Protein AF-A0A916DZJ3-F1 (afdb_monomer_lite)

Structure (mmCIF, N/CA/C/O backbone):
data_AF-A0A916DZJ3-F1
#
_entry.id   AF-A0A916DZJ3-F1
#
loop_
_atom_site.group_PDB
_atom_site.id
_atom_site.type_symbol
_atom_site.label_atom_id
_atom_site.label_alt_id
_atom_site.label_comp_id
_atom_site.label_asym_id
_atom_site.label_entity_id
_atom_site.label_seq_id
_atom_site.pdbx_PDB_ins_code
_atom_site.Cartn_x
_atom_site.Cartn_y
_atom_site.Cartn_z
_atom_site.occupancy
_atom_site.B_iso_or_equiv
_atom_site.auth_seq_id
_atom_site.auth_comp_id
_atom_site.auth_asym_id
_atom_site.auth_atom_id
_atom_site.pdbx_PDB_model_num
ATOM 1 N N . MET A 1 1 ? 4.323 7.813 10.624 1.00 43.91 1 MET A N 1
ATOM 2 C CA . MET A 1 1 ? 3.346 8.310 11.626 1.00 43.91 1 MET A CA 1
ATOM 3 C C . MET A 1 1 ? 2.605 9.503 11.034 1.00 43.91 1 MET A C 1
ATOM 5 O O . MET A 1 1 ? 3.287 10.417 10.599 1.00 43.91 1 MET A O 1
ATOM 9 N N . ALA A 1 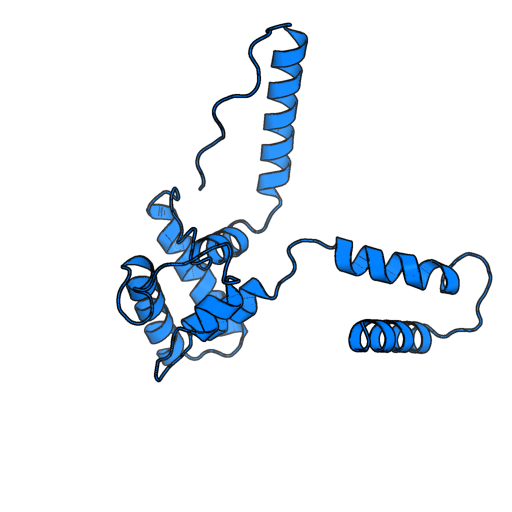2 ? 1.270 9.462 10.933 1.00 36.28 2 ALA A N 1
ATOM 10 C CA . ALA A 1 2 ? 0.450 10.539 10.357 1.00 36.28 2 ALA A CA 1
ATOM 11 C C . ALA A 1 2 ? 0.072 11.600 11.412 1.00 36.28 2 ALA A C 1
ATOM 13 O O . ALA A 1 2 ? -0.067 11.283 12.593 1.00 36.28 2 ALA A O 1
ATOM 14 N N . ILE A 1 3 ? -0.083 12.853 10.978 1.00 47.91 3 ILE A N 1
ATOM 15 C CA . ILE A 1 3 ? -0.341 14.022 11.834 1.00 47.91 3 ILE A CA 1
ATOM 16 C C . ILE A 1 3 ? -1.799 14.023 12.335 1.00 47.91 3 ILE A C 1
ATOM 18 O O . ILE A 1 3 ? -2.732 13.933 11.539 1.00 47.91 3 ILE A O 1
ATOM 22 N N . SER A 1 4 ? -1.988 14.158 13.654 1.00 47.81 4 SER A N 1
ATOM 23 C CA . SER A 1 4 ? -3.300 14.221 14.323 1.00 47.81 4 SER A CA 1
ATOM 24 C C . SER A 1 4 ? -4.200 15.364 13.832 1.00 47.81 4 SER A C 1
ATOM 26 O O . SER A 1 4 ? -3.756 16.499 13.651 1.00 47.81 4 SER A O 1
ATOM 28 N N . ILE A 1 5 ? -5.498 15.064 13.711 1.00 51.84 5 ILE A N 1
ATOM 29 C CA . ILE A 1 5 ? -6.585 15.995 13.366 1.00 51.84 5 ILE A CA 1
ATOM 30 C C . ILE A 1 5 ? -6.709 17.097 14.435 1.00 51.84 5 ILE A C 1
ATOM 32 O O . ILE A 1 5 ? -6.810 16.806 15.628 1.00 51.84 5 ILE A O 1
ATOM 36 N N . LYS A 1 6 ? -6.718 18.372 14.011 1.00 63.41 6 LYS A N 1
ATOM 37 C CA . LYS A 1 6 ? -6.612 19.533 14.917 1.00 63.41 6 LYS A CA 1
ATOM 38 C C . LYS A 1 6 ? -7.933 20.077 15.494 1.00 63.41 6 LYS A C 1
ATOM 40 O O . LYS A 1 6 ? -7.868 20.634 16.587 1.00 63.41 6 LYS A O 1
ATOM 45 N N . ALA A 1 7 ? -9.124 19.892 14.904 1.00 55.31 7 ALA A N 1
ATOM 46 C CA . ALA A 1 7 ? -10.358 20.399 15.542 1.00 55.31 7 ALA A CA 1
ATOM 47 C C . ALA A 1 7 ? -11.689 19.807 15.030 1.00 55.31 7 ALA A C 1
ATOM 49 O O . ALA A 1 7 ? -11.816 19.479 13.856 1.00 55.31 7 ALA A O 1
ATOM 50 N N . LEU A 1 8 ? -12.667 19.752 15.946 1.00 50.03 8 LEU A N 1
ATOM 51 C CA . LEU A 1 8 ? -14.120 19.532 15.790 1.00 50.03 8 LEU A CA 1
ATOM 52 C C . LEU A 1 8 ? -14.854 20.574 16.694 1.00 50.03 8 LEU A C 1
ATOM 54 O O . LEU A 1 8 ? -14.166 21.191 17.513 1.00 50.03 8 LEU A O 1
ATOM 58 N N . PRO A 1 9 ? -16.178 20.813 16.535 1.00 55.25 9 PRO A N 1
ATOM 59 C CA . PRO A 1 9 ? -16.853 22.104 16.752 1.00 55.25 9 PRO A CA 1
ATOM 60 C C . PRO A 1 9 ? -16.715 22.766 18.130 1.00 55.25 9 PRO A C 1
ATOM 62 O O . PRO A 1 9 ? -16.614 22.118 19.169 1.00 55.25 9 PRO A O 1
ATOM 65 N N . THR A 1 10 ? -16.757 24.096 18.082 1.00 59.81 10 THR A N 1
ATOM 66 C CA . THR A 1 10 ? -16.535 25.092 19.136 1.00 59.81 10 THR A CA 1
ATOM 67 C C . THR A 1 10 ? -17.818 25.491 19.871 1.00 59.81 10 THR A C 1
ATOM 69 O O . THR A 1 10 ? -18.266 26.622 19.738 1.00 59.81 10 THR A O 1
ATOM 72 N N . GLU A 1 11 ? -18.375 24.601 20.692 1.00 59.25 11 GLU A N 1
ATOM 73 C CA . GLU A 1 11 ? -19.222 25.000 21.829 1.00 59.25 11 GLU A CA 1
ATOM 74 C C . GLU A 1 11 ? -18.825 24.154 23.046 1.00 59.25 11 GLU A C 1
ATOM 76 O O . GLU A 1 11 ? -19.102 22.962 23.143 1.00 59.25 11 GLU A O 1
ATOM 81 N N . THR A 1 12 ? -18.033 24.752 23.935 1.00 62.88 12 THR A N 1
ATOM 82 C CA . THR A 1 12 ? -17.333 24.062 25.024 1.00 62.88 12 THR A CA 1
ATOM 83 C C . THR A 1 12 ? -18.213 23.907 26.260 1.00 62.88 12 THR A C 1
ATOM 85 O O . THR A 1 12 ? -18.045 24.654 27.223 1.00 62.88 12 THR A O 1
ATOM 88 N N . SER A 1 13 ? -19.101 22.911 26.278 1.00 69.12 13 SER A N 1
ATOM 89 C CA . SER A 1 13 ? -19.448 22.298 27.564 1.00 69.12 13 SER A CA 1
ATOM 90 C C . SER A 1 13 ? -18.255 21.456 28.033 1.00 69.12 13 SER A C 1
ATOM 92 O O . SER A 1 13 ? -17.513 20.891 27.220 1.00 69.12 13 SER A O 1
ATOM 94 N N . GLU A 1 14 ? -18.023 21.398 29.343 1.00 75.38 14 GLU A N 1
ATOM 95 C CA . GLU A 1 14 ? -16.940 20.587 29.913 1.00 75.38 14 GLU A CA 1
ATOM 96 C C . GLU A 1 14 ? -17.109 19.100 29.540 1.00 75.38 14 GLU A C 1
ATOM 98 O O . GLU A 1 14 ? -16.142 18.409 29.223 1.00 75.38 14 GLU A O 1
ATOM 103 N N . GLU A 1 15 ? -18.359 18.657 29.403 1.00 73.75 15 GLU A N 1
ATOM 104 C CA . GLU A 1 15 ? -18.734 17.322 28.932 1.00 73.75 15 GLU A CA 1
ATOM 105 C C . GLU A 1 15 ? -18.242 17.035 27.502 1.00 73.75 15 GLU A C 1
ATOM 107 O O . GLU A 1 15 ? -17.761 15.934 27.224 1.00 73.75 15 GLU A O 1
ATOM 112 N N . LEU A 1 16 ? -18.291 18.014 26.586 1.00 76.88 16 LEU A N 1
ATOM 113 C CA . LEU A 1 16 ? -17.810 17.838 25.210 1.00 76.88 16 LEU A CA 1
ATOM 114 C C . LEU A 1 16 ? -16.280 17.689 25.160 1.00 76.88 16 LEU A C 1
ATOM 116 O O . LEU A 1 16 ? -15.753 16.899 24.369 1.00 76.88 16 LEU A O 1
ATOM 120 N N . LYS A 1 17 ? -15.553 18.414 26.022 1.00 81.12 17 LYS A N 1
ATOM 121 C CA . LYS A 1 17 ? -14.092 18.273 26.148 1.00 81.12 17 LYS A CA 1
ATOM 122 C C . LYS A 1 17 ? -13.718 16.902 26.702 1.00 81.12 17 LYS A C 1
ATOM 124 O O . LYS A 1 17 ? -12.837 16.244 26.143 1.00 81.12 17 LYS A O 1
ATOM 129 N N . GLU A 1 18 ? -14.399 16.453 27.754 1.00 87.69 18 GLU A N 1
ATOM 130 C CA . GLU A 1 18 ? -14.186 15.123 28.327 1.00 87.69 18 GLU A CA 1
ATOM 131 C C . GLU A 1 18 ? -14.495 14.012 27.322 1.00 87.69 18 GLU A C 1
ATOM 133 O O . GLU A 1 18 ? -13.710 13.072 27.166 1.00 87.69 18 GLU A O 1
ATOM 138 N N . PHE A 1 19 ? -15.612 14.132 26.599 1.00 84.56 19 PHE A N 1
ATOM 139 C CA . PHE A 1 19 ? -15.981 13.192 25.548 1.00 84.56 19 PHE A CA 1
ATOM 140 C C . PHE A 1 19 ? -14.903 13.127 24.463 1.00 84.56 19 PHE A C 1
ATOM 142 O O . PHE A 1 19 ? -14.422 12.041 24.133 1.00 84.56 19 PHE A O 1
ATOM 149 N N . ARG A 1 20 ? -14.436 14.284 23.972 1.00 85.56 20 ARG A N 1
ATOM 150 C CA . ARG A 1 20 ? -13.350 14.356 22.984 1.00 85.56 20 ARG A CA 1
ATOM 151 C C . ARG A 1 20 ? -12.085 13.662 23.484 1.00 85.56 20 ARG A C 1
ATOM 153 O O . ARG A 1 20 ? -11.474 12.902 22.731 1.00 85.56 20 ARG A O 1
ATOM 160 N N . GLN A 1 21 ? -11.698 13.889 24.736 1.00 91.25 21 GLN A N 1
ATOM 161 C CA . GLN A 1 21 ? -10.508 13.270 25.311 1.00 91.25 21 GLN A CA 1
ATOM 162 C C . GLN A 1 21 ? -10.643 11.744 25.382 1.00 91.25 21 GLN A C 1
ATOM 164 O O . GLN A 1 21 ? -9.719 11.026 24.993 1.00 91.25 21 GLN A O 1
ATOM 169 N N . LYS A 1 22 ? -11.814 11.243 25.794 1.00 91.44 22 LYS A N 1
ATOM 170 C CA . LYS A 1 22 ? -12.122 9.805 25.799 1.00 91.44 22 LYS A CA 1
ATOM 171 C C . LYS A 1 22 ? -12.075 9.213 24.389 1.00 91.44 22 LYS A C 1
ATOM 173 O O . LYS A 1 22 ? -11.463 8.163 24.198 1.0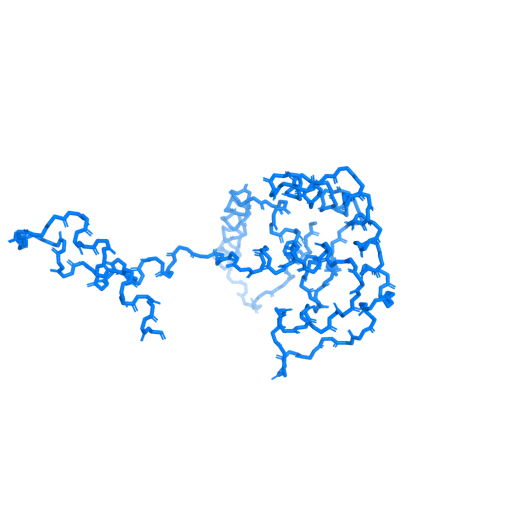0 91.44 22 LYS A O 1
ATOM 178 N N . CYS A 1 23 ? -12.635 9.894 23.386 1.00 90.50 23 CYS A N 1
ATOM 179 C CA . CYS A 1 23 ? -12.560 9.460 21.988 1.00 90.50 23 CYS A CA 1
ATOM 180 C C . CYS A 1 23 ? -11.114 9.363 21.489 1.00 90.50 23 CYS A C 1
ATOM 182 O O . CYS A 1 23 ? -10.753 8.365 20.870 1.00 90.50 23 CYS A O 1
ATOM 184 N N . ILE A 1 24 ? -10.270 10.358 21.786 1.00 87.56 24 ILE A N 1
ATOM 185 C CA . ILE A 1 24 ? -8.850 10.349 21.399 1.00 87.56 24 ILE A CA 1
ATOM 186 C C . ILE A 1 24 ? -8.116 9.181 22.064 1.00 87.56 24 ILE A C 1
ATOM 188 O O . ILE A 1 24 ? -7.370 8.461 21.403 1.00 87.56 24 ILE A O 1
ATOM 192 N N . GLN A 1 25 ? -8.332 8.967 23.363 1.00 91.81 25 GLN A N 1
ATOM 193 C CA . GLN A 1 25 ? -7.720 7.857 24.095 1.00 91.81 25 GLN A CA 1
ATOM 194 C C . GLN A 1 25 ? -8.141 6.503 23.520 1.00 91.81 25 GLN A C 1
ATOM 196 O O . GLN A 1 25 ? -7.284 5.659 23.256 1.00 91.81 25 GLN A O 1
ATOM 201 N N . PHE A 1 26 ? -9.439 6.315 23.275 1.00 90.00 26 PHE A N 1
ATOM 202 C CA . PHE A 1 26 ? -9.972 5.092 22.685 1.00 90.00 26 PHE A CA 1
ATOM 203 C C . PHE A 1 26 ? -9.422 4.858 21.277 1.00 90.00 26 PHE A C 1
ATOM 205 O O . PHE A 1 26 ? -8.968 3.755 20.971 1.00 90.00 26 PHE A O 1
ATOM 212 N N . TYR A 1 27 ? -9.399 5.897 20.438 1.00 85.81 27 TYR A N 1
ATOM 213 C CA . TYR A 1 27 ? -8.831 5.818 19.098 1.00 85.81 27 TYR A CA 1
ATOM 214 C C . TYR A 1 27 ? -7.359 5.416 19.148 1.00 85.81 27 TYR A C 1
ATOM 216 O O . TYR A 1 27 ? -6.974 4.454 18.498 1.00 85.81 27 TYR A O 1
ATOM 224 N N . ASN A 1 28 ? -6.542 6.080 19.968 1.00 84.81 28 ASN A N 1
ATOM 225 C CA . ASN A 1 28 ? -5.119 5.765 20.101 1.00 84.81 28 ASN A CA 1
ATOM 226 C C . ASN A 1 28 ? -4.882 4.351 20.644 1.00 84.81 28 ASN A C 1
ATOM 228 O O . ASN A 1 28 ? -3.950 3.672 20.213 1.00 84.81 28 ASN A O 1
ATOM 232 N N . TYR A 1 29 ? -5.718 3.895 21.579 1.00 87.12 29 TYR A N 1
ATOM 233 C CA . TYR A 1 29 ? -5.681 2.525 22.081 1.00 87.12 29 TYR A CA 1
ATOM 234 C C . TYR A 1 29 ? -5.952 1.516 20.960 1.00 87.12 29 TYR A C 1
ATOM 236 O O . TYR A 1 29 ? -5.163 0.594 20.768 1.00 87.12 29 TYR A O 1
ATOM 244 N N . ARG A 1 30 ? -7.020 1.722 20.178 1.00 81.62 30 ARG A N 1
ATOM 245 C CA . ARG A 1 30 ? -7.351 0.876 19.022 1.00 81.62 30 ARG A CA 1
ATOM 246 C C . ARG A 1 30 ? -6.285 0.948 17.936 1.00 81.62 30 ARG A C 1
ATOM 248 O O . ARG A 1 30 ? -5.897 -0.082 17.408 1.00 81.62 30 ARG A O 1
ATOM 255 N N . TRP A 1 31 ? -5.763 2.136 17.652 1.00 77.12 31 TRP A N 1
ATOM 256 C CA . TRP A 1 31 ? -4.727 2.372 16.649 1.00 77.12 31 TRP A CA 1
ATOM 257 C C . TRP A 1 31 ? -3.468 1.539 16.911 1.00 77.12 31 TRP A C 1
ATOM 259 O O . TRP A 1 31 ? -2.906 0.964 15.983 1.00 77.12 31 TRP A O 1
ATOM 269 N N . LYS A 1 32 ? -3.066 1.391 18.181 1.00 79.44 32 LYS A N 1
ATOM 270 C CA . LYS A 1 32 ? -1.934 0.536 18.584 1.00 79.44 32 LYS A CA 1
ATOM 271 C C . LYS A 1 32 ? -2.144 -0.960 18.307 1.00 79.44 32 LYS A C 1
ATOM 273 O O . LYS A 1 32 ? -1.166 -1.696 18.312 1.00 79.44 32 LYS A O 1
ATOM 278 N N . GLN A 1 33 ? -3.382 -1.416 18.104 1.00 76.56 33 GLN A N 1
ATOM 279 C CA . GLN A 1 33 ? -3.701 -2.827 17.839 1.00 76.56 33 GLN A CA 1
ATOM 280 C C . GLN A 1 33 ? -3.567 -3.209 16.357 1.00 76.56 33 GLN A C 1
ATOM 282 O O . GLN A 1 33 ? -3.581 -4.394 16.035 1.00 76.56 33 GLN A O 1
ATOM 287 N N . PHE A 1 34 ? -3.452 -2.238 15.449 1.00 70.62 34 PHE A N 1
ATOM 288 C CA . PHE A 1 34 ? -3.327 -2.498 14.015 1.00 70.62 34 PHE A CA 1
ATOM 289 C C . PHE A 1 34 ? -1.860 -2.746 13.619 1.00 70.62 34 PHE A C 1
ATOM 291 O O . PHE A 1 34 ? -0.963 -2.118 14.183 1.00 70.62 34 PHE A O 1
ATOM 298 N N . ASP A 1 35 ? -1.606 -3.634 12.635 1.00 67.94 35 ASP A N 1
ATOM 299 C CA . ASP A 1 35 ? -0.272 -3.846 12.025 1.00 67.94 35 ASP A CA 1
ATOM 300 C C . ASP A 1 35 ? 0.163 -2.574 11.295 1.00 67.94 35 ASP A C 1
ATOM 302 O O . ASP A 1 35 ? -0.025 -2.399 10.088 1.00 67.94 35 ASP A O 1
ATOM 306 N N . PHE A 1 36 ? 0.711 -1.654 12.083 1.00 82.44 36 PHE A N 1
ATOM 307 C CA . PHE A 1 36 ? 1.032 -0.302 11.675 1.00 82.44 36 PHE A CA 1
ATOM 308 C C . PHE A 1 36 ? 1.955 -0.299 10.456 1.00 82.44 36 PHE A C 1
ATOM 310 O O . PHE A 1 36 ? 1.791 0.532 9.572 1.00 82.44 36 PHE A O 1
ATOM 317 N N . GLU A 1 37 ? 2.867 -1.265 10.348 1.00 90.88 37 GLU A N 1
ATOM 318 C CA . GLU A 1 37 ? 3.812 -1.336 9.237 1.00 90.88 37 GLU A CA 1
ATOM 319 C C . GLU A 1 37 ? 3.132 -1.701 7.914 1.00 90.88 37 GLU A C 1
ATOM 321 O O . GLU A 1 37 ? 3.449 -1.102 6.886 1.00 90.88 37 GLU A O 1
ATOM 326 N N . LEU A 1 38 ? 2.183 -2.648 7.923 1.00 90.69 38 LEU A N 1
ATOM 327 C CA . LEU A 1 38 ? 1.455 -3.026 6.707 1.00 90.69 38 LEU A CA 1
ATOM 328 C C . LEU A 1 38 ? 0.550 -1.886 6.225 1.00 90.69 38 LEU A C 1
ATOM 330 O O . LEU A 1 38 ? 0.543 -1.578 5.035 1.00 90.69 38 LEU A O 1
ATOM 334 N N . TYR A 1 39 ? -0.160 -1.218 7.138 1.00 90.12 39 TYR A N 1
ATOM 335 C CA . TYR A 1 39 ? -0.993 -0.063 6.785 1.00 90.12 39 TYR A CA 1
ATOM 336 C C . TYR A 1 39 ? -0.163 1.125 6.295 1.00 90.12 39 TYR A C 1
ATOM 338 O O . TYR A 1 39 ? -0.561 1.796 5.346 1.00 90.12 39 TYR A O 1
ATOM 346 N N . LEU A 1 40 ? 1.003 1.376 6.896 1.00 92.31 40 LEU A N 1
ATOM 347 C CA . LEU A 1 40 ? 1.932 2.398 6.413 1.00 92.31 40 LEU A CA 1
ATOM 348 C C . LEU A 1 40 ? 2.446 2.082 5.009 1.00 92.31 40 LEU A C 1
ATOM 350 O O . LEU A 1 40 ? 2.534 2.986 4.180 1.00 92.31 40 LEU A O 1
ATOM 354 N N . LEU A 1 41 ? 2.759 0.814 4.736 1.00 95.50 41 LEU A N 1
ATOM 355 C CA . LEU A 1 41 ? 3.159 0.376 3.407 1.00 95.50 41 LEU A CA 1
ATOM 356 C C . LEU A 1 41 ? 2.017 0.546 2.398 1.00 95.50 41 LEU A C 1
ATOM 358 O O . LEU A 1 41 ? 2.238 1.122 1.341 1.00 95.50 41 LEU A O 1
ATOM 362 N N . ALA A 1 42 ? 0.789 0.146 2.735 1.00 94.69 42 ALA A N 1
ATOM 363 C CA . ALA A 1 42 ? -0.379 0.371 1.880 1.00 94.69 42 ALA A CA 1
ATOM 364 C C . ALA A 1 42 ? -0.632 1.869 1.621 1.00 94.69 42 ALA A C 1
ATOM 366 O O . ALA A 1 42 ? -0.901 2.271 0.491 1.00 94.69 42 ALA A O 1
ATOM 367 N N . TYR A 1 43 ? -0.488 2.710 2.650 1.00 93.94 43 TYR A N 1
ATOM 368 C CA . TYR A 1 43 ? -0.614 4.164 2.539 1.00 93.94 43 TYR A CA 1
ATOM 369 C C . TYR A 1 43 ? 0.463 4.774 1.632 1.00 93.94 43 TYR A C 1
ATOM 371 O O . TYR A 1 43 ? 0.169 5.649 0.818 1.00 93.94 43 TYR A O 1
ATOM 379 N N . PHE A 1 44 ? 1.704 4.297 1.740 1.00 96.06 44 PHE A N 1
ATOM 380 C CA . PHE A 1 44 ? 2.789 4.673 0.839 1.00 96.06 44 PHE A CA 1
ATOM 381 C C . PHE A 1 44 ? 2.486 4.258 -0.605 1.00 96.06 44 PHE A C 1
ATOM 383 O O . PHE A 1 44 ? 2.563 5.079 -1.514 1.00 96.06 44 PHE A O 1
ATOM 390 N N . LEU A 1 45 ? 2.053 3.017 -0.819 1.00 96.75 45 LEU A N 1
ATOM 391 C CA . LEU A 1 45 ? 1.754 2.476 -2.147 1.00 96.75 45 LEU A CA 1
ATOM 392 C C . LEU A 1 45 ? 0.498 3.076 -2.789 1.00 96.75 45 LEU A C 1
ATOM 394 O O . LEU A 1 45 ? 0.242 2.832 -3.962 1.00 96.75 45 LEU A O 1
ATOM 398 N N . HIS A 1 46 ? -0.293 3.869 -2.071 1.00 95.38 46 HIS A N 1
ATOM 399 C CA . HIS A 1 46 ? -1.421 4.562 -2.674 1.00 95.38 46 HIS A CA 1
ATOM 400 C C . HIS A 1 46 ? -0.937 5.786 -3.484 1.00 95.38 46 HIS A C 1
ATOM 402 O O . HIS A 1 46 ? -0.411 6.728 -2.882 1.00 95.38 46 HIS A O 1
ATOM 408 N N . PRO A 1 47 ? -1.179 5.868 -4.808 1.00 94.94 47 PRO A N 1
ATOM 409 C CA . PRO A 1 47 ? -0.564 6.880 -5.679 1.00 94.94 47 PRO A CA 1
ATOM 410 C C . PRO A 1 47 ? -0.920 8.331 -5.347 1.00 94.94 47 PRO A C 1
ATOM 412 O O . PRO A 1 47 ? -0.109 9.226 -5.573 1.00 94.94 47 PRO A O 1
ATOM 415 N N . LYS A 1 48 ? -2.114 8.564 -4.783 1.00 93.88 48 LYS A N 1
ATOM 416 C CA . LYS A 1 48 ? -2.534 9.869 -4.239 1.00 93.88 48 LYS A CA 1
ATOM 417 C C . LYS A 1 48 ? -1.747 10.295 -3.003 1.00 93.88 48 LYS A C 1
ATOM 419 O O . LYS A 1 48 ? -1.491 11.480 -2.809 1.00 93.88 48 LYS A O 1
ATOM 424 N N . TYR A 1 49 ? -1.465 9.342 -2.117 1.00 93.12 49 TYR A N 1
ATOM 425 C CA . TYR A 1 49 ? -0.928 9.640 -0.798 1.00 93.12 49 TYR A CA 1
ATOM 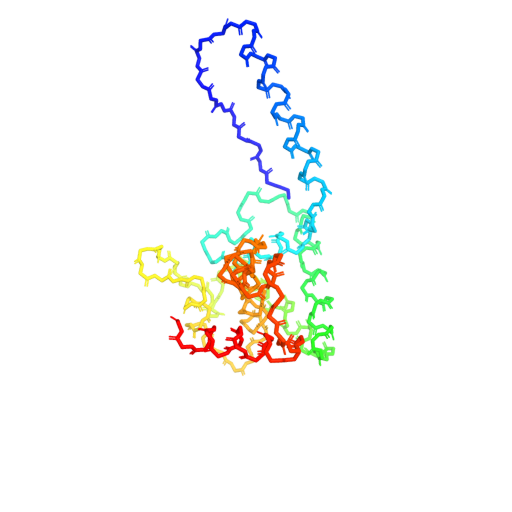426 C C . TYR A 1 49 ? 0.590 9.580 -0.802 1.00 93.12 49 TYR A C 1
ATOM 428 O O . TYR A 1 49 ? 1.193 10.511 -0.288 1.00 93.12 49 TYR A O 1
ATOM 436 N N . ARG A 1 50 ? 1.214 8.543 -1.380 1.00 92.69 50 ARG A N 1
ATOM 437 C CA . ARG A 1 50 ? 2.682 8.413 -1.493 1.00 92.69 50 ARG A CA 1
ATOM 438 C C . ARG A 1 50 ? 3.431 8.704 -0.193 1.00 92.69 50 ARG A C 1
ATOM 440 O O . ARG A 1 50 ? 4.462 9.357 -0.185 1.00 92.69 50 ARG A O 1
ATOM 447 N N . GLY A 1 51 ? 2.870 8.297 0.946 1.00 88.56 51 GLY A N 1
ATOM 448 C CA . GLY A 1 51 ? 3.485 8.577 2.246 1.00 88.56 51 GLY A CA 1
ATOM 449 C C . GLY A 1 51 ? 3.504 10.060 2.650 1.00 88.56 51 GLY A C 1
ATOM 450 O O . GLY A 1 51 ? 4.184 10.420 3.609 1.00 88.56 51 GLY A O 1
ATOM 451 N N . LYS A 1 52 ? 2.743 10.931 1.976 1.00 89.94 52 LYS A N 1
ATOM 452 C CA . LYS A 1 52 ? 2.619 12.355 2.308 1.00 89.94 52 LYS A CA 1
ATOM 453 C C . LYS A 1 52 ? 2.200 12.530 3.768 1.00 89.94 52 LYS A C 1
ATOM 455 O O . LYS A 1 52 ? 1.209 11.971 4.222 1.00 89.94 52 LYS A O 1
ATOM 460 N N . GLY A 1 53 ? 2.955 13.339 4.507 1.00 88.56 53 GLY A N 1
ATOM 461 C CA . GLY A 1 53 ? 2.700 13.597 5.927 1.00 88.56 53 GLY A CA 1
ATOM 462 C C . GLY A 1 53 ? 3.231 12.523 6.882 1.00 88.56 53 GLY A C 1
ATOM 463 O O . GLY A 1 53 ? 2.979 12.623 8.082 1.00 88.56 53 GLY A O 1
ATOM 464 N N . LEU A 1 54 ? 3.968 11.521 6.389 1.00 88.12 54 LEU A N 1
ATOM 465 C CA . LEU A 1 54 ? 4.763 10.637 7.236 1.00 88.12 54 LEU A CA 1
ATOM 466 C C . LEU A 1 54 ? 6.098 11.300 7.600 1.00 88.12 54 LEU A C 1
ATOM 468 O O . LEU A 1 54 ? 6.730 11.945 6.768 1.00 88.12 54 LEU A O 1
ATOM 472 N N . ILE A 1 55 ? 6.542 11.106 8.843 1.00 89.69 55 ILE A N 1
ATOM 473 C CA . ILE A 1 55 ? 7.894 11.496 9.268 1.00 89.69 55 ILE A CA 1
ATOM 474 C C . ILE A 1 55 ? 8.959 10.675 8.508 1.00 89.69 55 ILE A C 1
ATOM 476 O O . ILE A 1 55 ? 8.721 9.476 8.297 1.00 89.69 55 ILE A O 1
ATOM 480 N N . PRO A 1 56 ? 10.105 11.267 8.115 1.00 87.62 56 PRO A N 1
ATOM 481 C CA . PRO A 1 56 ? 11.119 10.617 7.272 1.00 87.62 56 PRO A CA 1
ATOM 482 C C . PRO A 1 56 ? 11.610 9.257 7.786 1.00 87.62 56 PRO A C 1
ATOM 484 O O . PRO A 1 56 ? 11.810 8.326 7.009 1.00 87.62 56 PRO A O 1
ATOM 487 N N . GLU A 1 57 ? 11.717 9.087 9.104 1.00 88.50 57 GLU A N 1
ATOM 488 C CA . GLU A 1 57 ? 12.153 7.844 9.753 1.00 88.50 57 GLU A CA 1
ATOM 489 C C . GLU A 1 57 ? 11.196 6.673 9.466 1.00 88.50 57 GLU A C 1
ATOM 491 O O . GLU A 1 57 ? 11.585 5.505 9.511 1.00 88.50 57 GLU A O 1
ATOM 496 N N . THR A 1 58 ? 9.939 6.971 9.111 1.00 90.62 58 THR A N 1
ATOM 497 C CA . THR A 1 58 ? 8.940 5.959 8.739 1.00 90.62 58 THR A CA 1
ATOM 498 C C . THR A 1 58 ? 9.318 5.244 7.439 1.00 90.62 58 THR A C 1
ATOM 500 O O . THR A 1 58 ? 8.948 4.083 7.261 1.00 90.62 58 THR A O 1
ATOM 503 N N . TYR A 1 59 ? 10.066 5.892 6.540 1.00 93.75 59 TYR A N 1
ATOM 504 C CA . TYR A 1 59 ? 10.406 5.319 5.236 1.00 93.75 59 TYR A CA 1
ATOM 505 C C . TYR A 1 59 ? 11.204 4.016 5.366 1.00 93.75 59 TYR A C 1
ATOM 507 O O . TYR A 1 59 ? 10.888 3.023 4.714 1.00 93.75 59 TYR A O 1
ATOM 515 N N . GLN A 1 60 ? 12.170 3.962 6.287 1.00 94.00 60 GLN A N 1
ATOM 516 C CA . GLN A 1 60 ? 12.967 2.752 6.527 1.00 94.00 60 GLN A CA 1
ATOM 517 C C . GLN A 1 60 ? 12.114 1.584 7.047 1.00 94.00 60 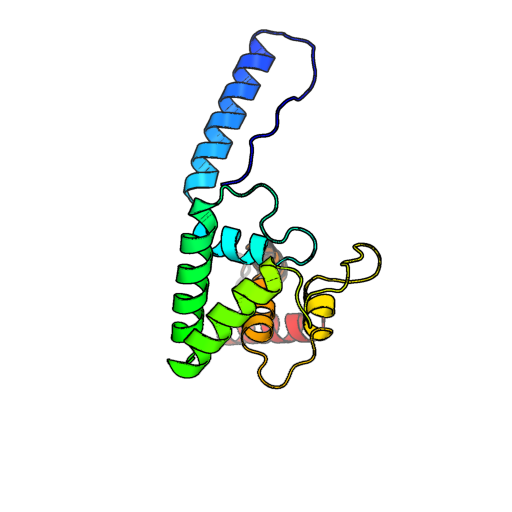GLN A C 1
ATOM 519 O O . GLN A 1 60 ? 12.374 0.421 6.730 1.00 94.00 60 GLN A O 1
ATOM 524 N N . ILE A 1 61 ? 11.076 1.878 7.837 1.00 94.38 61 ILE A N 1
ATOM 525 C CA . ILE A 1 61 ? 10.117 0.877 8.325 1.00 94.38 61 ILE A CA 1
ATOM 526 C C . ILE A 1 61 ? 9.296 0.332 7.149 1.00 94.38 61 ILE A C 1
ATOM 528 O O . ILE A 1 61 ? 9.192 -0.883 6.984 1.00 94.38 61 ILE A O 1
ATOM 532 N N . ILE A 1 62 ? 8.781 1.224 6.299 1.00 95.94 62 ILE A N 1
ATOM 533 C CA . ILE A 1 62 ? 8.006 0.882 5.098 1.00 95.94 62 ILE A CA 1
ATOM 534 C C . ILE A 1 62 ? 8.830 0.016 4.142 1.00 95.94 62 ILE A C 1
ATOM 536 O O . ILE A 1 62 ? 8.373 -1.047 3.722 1.00 95.94 62 ILE A O 1
ATOM 540 N N . GLN A 1 63 ? 10.062 0.430 3.841 1.00 96.38 63 GLN A N 1
ATOM 541 C CA . GLN A 1 63 ? 10.960 -0.299 2.949 1.00 96.38 63 GLN A CA 1
ATOM 542 C C . GLN A 1 63 ? 11.277 -1.696 3.492 1.00 96.38 63 GLN A C 1
ATOM 544 O O . GLN A 1 63 ? 11.135 -2.689 2.783 1.00 96.38 63 GLN A O 1
ATOM 549 N N . ARG A 1 64 ? 11.628 -1.812 4.776 1.00 96.25 64 ARG A N 1
ATOM 550 C CA . ARG A 1 64 ? 11.891 -3.111 5.410 1.00 96.25 64 ARG A CA 1
ATOM 551 C C . ARG A 1 64 ? 10.667 -4.027 5.392 1.00 96.25 64 ARG A C 1
ATOM 553 O O . ARG A 1 64 ? 10.813 -5.218 5.107 1.00 96.25 64 ARG A O 1
ATOM 560 N N . LYS A 1 65 ? 9.468 -3.493 5.650 1.00 96.31 65 LYS A N 1
ATOM 561 C CA . LYS A 1 65 ? 8.215 -4.258 5.562 1.00 96.31 65 LYS A CA 1
ATOM 562 C C . LYS A 1 65 ? 7.968 -4.756 4.138 1.00 96.31 65 LYS A C 1
ATOM 564 O O . LYS A 1 65 ? 7.635 -5.928 3.971 1.00 96.31 65 LYS A O 1
ATOM 569 N N . ALA A 1 66 ? 8.187 -3.909 3.132 1.00 97.25 66 ALA A N 1
ATOM 570 C CA . ALA A 1 66 ? 8.047 -4.266 1.721 1.00 97.25 66 ALA A CA 1
ATOM 571 C C . ALA A 1 66 ? 8.985 -5.412 1.325 1.00 97.25 66 ALA A C 1
ATOM 573 O O . ALA A 1 66 ? 8.530 -6.416 0.785 1.00 97.25 66 ALA A O 1
ATOM 574 N N . LEU A 1 67 ? 10.272 -5.309 1.670 1.00 97.31 67 LEU A N 1
ATOM 575 C CA . LEU A 1 67 ? 11.271 -6.340 1.373 1.00 97.31 67 LEU A CA 1
ATOM 576 C C . LEU A 1 67 ? 10.973 -7.662 2.092 1.00 97.31 67 LEU A C 1
ATOM 578 O O . LEU A 1 67 ? 11.069 -8.730 1.492 1.00 97.31 67 LEU A O 1
ATOM 582 N N . THR A 1 68 ? 10.555 -7.591 3.358 1.00 95.94 68 THR A N 1
ATOM 583 C CA . THR A 1 68 ? 10.161 -8.775 4.136 1.00 95.94 68 THR A CA 1
ATOM 584 C C . THR A 1 68 ? 8.953 -9.468 3.507 1.00 95.94 68 THR A C 1
ATOM 586 O O . THR A 1 68 ? 8.904 -10.694 3.437 1.00 95.94 68 THR A O 1
ATOM 589 N N . LEU A 1 69 ? 7.961 -8.699 3.047 1.00 95.75 69 LEU A N 1
ATOM 590 C CA . LEU A 1 69 ? 6.779 -9.260 2.400 1.00 95.75 69 LEU A CA 1
ATOM 591 C C . LEU A 1 69 ? 7.117 -9.850 1.027 1.00 95.75 69 LEU A C 1
ATOM 593 O O . LEU A 1 69 ? 6.658 -10.943 0.717 1.00 95.75 69 LEU A O 1
ATOM 597 N N . TRP A 1 70 ? 7.968 -9.174 0.256 1.00 96.81 70 TRP A N 1
ATOM 598 C CA . TRP A 1 70 ? 8.452 -9.649 -1.038 1.00 96.81 70 TRP A CA 1
ATOM 599 C C . TRP A 1 70 ? 9.151 -11.010 -0.931 1.00 96.81 70 TRP A C 1
ATOM 601 O O . TRP A 1 70 ? 8.850 -11.935 -1.681 1.00 96.81 70 TRP A O 1
ATOM 611 N N . GLN A 1 71 ? 10.022 -11.178 0.065 1.00 94.88 71 GLN A N 1
ATOM 612 C CA . GLN A 1 71 ? 10.660 -12.468 0.341 1.00 94.88 71 GLN A CA 1
ATOM 613 C C . GLN A 1 71 ? 9.638 -13.552 0.709 1.00 94.88 71 GLN A C 1
ATOM 615 O O . GLN A 1 71 ? 9.742 -14.683 0.240 1.00 94.88 71 GLN A O 1
ATOM 620 N N . LYS A 1 72 ? 8.617 -13.214 1.510 1.00 93.94 72 LYS A N 1
ATOM 621 C CA . LYS A 1 72 ? 7.563 -14.162 1.914 1.00 93.94 72 LYS A CA 1
ATOM 622 C C . LYS A 1 72 ? 6.721 -14.673 0.747 1.00 93.94 72 LYS A C 1
ATOM 624 O O . LYS A 1 72 ? 6.247 -15.801 0.821 1.00 93.94 72 LYS A O 1
ATOM 629 N N . ILE A 1 73 ? 6.542 -13.878 -0.306 1.00 92.94 73 ILE A N 1
ATOM 630 C CA . ILE A 1 73 ? 5.816 -14.298 -1.516 1.00 92.94 73 ILE A CA 1
ATOM 631 C C . ILE A 1 73 ? 6.722 -14.983 -2.555 1.00 92.94 73 ILE A C 1
ATOM 633 O O . ILE A 1 73 ? 6.284 -15.240 -3.670 1.00 92.94 73 ILE A O 1
ATOM 637 N N . GLY A 1 74 ? 7.968 -15.315 -2.191 1.00 92.38 74 GLY A N 1
ATOM 638 C CA . GLY A 1 74 ? 8.903 -16.069 -3.036 1.00 92.38 74 GLY A CA 1
ATOM 639 C C . GLY A 1 74 ? 9.920 -15.215 -3.799 1.00 92.38 74 GLY A C 1
ATOM 640 O O . GLY A 1 74 ? 10.641 -15.737 -4.647 1.00 92.38 74 GLY A O 1
ATOM 641 N N . GLY A 1 75 ? 10.010 -13.916 -3.508 1.00 93.19 75 GLY A N 1
ATOM 642 C CA . GLY A 1 75 ? 10.968 -13.011 -4.135 1.00 93.19 75 GLY A CA 1
ATOM 643 C C . GLY A 1 75 ? 12.426 -13.301 -3.754 1.00 93.19 75 GLY A C 1
ATOM 644 O O . GLY A 1 75 ? 12.768 -13.412 -2.577 1.00 93.19 75 GLY A O 1
ATOM 645 N N . GLY A 1 76 ? 13.315 -13.371 -4.749 1.00 93.75 76 GLY A N 1
ATOM 646 C CA . GLY A 1 76 ? 14.757 -13.580 -4.552 1.00 93.75 76 GLY A CA 1
ATOM 647 C C . GLY A 1 76 ? 15.545 -12.295 -4.253 1.00 93.75 76 GLY A C 1
ATOM 648 O O . GLY A 1 76 ? 15.065 -11.182 -4.481 1.00 93.75 76 GLY A O 1
ATOM 649 N N . SER A 1 77 ? 16.803 -12.427 -3.820 1.00 92.62 77 SER A N 1
ATOM 650 C CA . SER A 1 77 ? 17.661 -11.295 -3.416 1.00 92.62 77 SER A CA 1
ATOM 651 C C . SER A 1 77 ? 17.833 -10.219 -4.496 1.00 92.62 77 SER A C 1
ATOM 653 O O . SER A 1 77 ? 17.719 -9.031 -4.202 1.00 92.62 77 SER A O 1
ATOM 655 N N . ASN A 1 78 ? 18.031 -10.612 -5.760 1.00 93.81 78 ASN A N 1
ATOM 656 C CA . ASN A 1 78 ? 18.182 -9.658 -6.867 1.00 93.81 78 ASN A CA 1
ATOM 657 C C . ASN A 1 78 ? 16.893 -8.859 -7.113 1.00 93.81 78 ASN A C 1
ATOM 659 O O . ASN A 1 78 ? 16.937 -7.645 -7.303 1.00 93.81 78 ASN A O 1
ATOM 663 N N . SER A 1 79 ? 15.735 -9.525 -7.053 1.00 94.81 79 SER A N 1
ATOM 664 C CA . SER A 1 79 ? 14.434 -8.857 -7.173 1.00 94.81 79 SER A CA 1
ATOM 665 C C . SER A 1 79 ? 14.135 -7.947 -5.979 1.00 94.81 79 SER A C 1
ATOM 667 O O . SER A 1 79 ? 13.561 -6.881 -6.164 1.00 94.81 79 SER A O 1
ATOM 669 N N . ALA A 1 80 ? 14.598 -8.299 -4.775 1.00 95.69 80 ALA A N 1
ATOM 670 C CA . ALA A 1 80 ? 14.475 -7.451 -3.591 1.00 95.69 80 ALA A CA 1
ATOM 671 C C . ALA A 1 80 ? 15.300 -6.154 -3.722 1.00 95.69 80 ALA A C 1
ATOM 673 O O . ALA A 1 80 ? 14.817 -5.078 -3.374 1.00 95.69 80 ALA A O 1
ATOM 674 N N . LEU A 1 81 ? 16.515 -6.230 -4.282 1.00 95.25 81 LEU A N 1
ATOM 675 C CA . LEU A 1 81 ? 17.321 -5.043 -4.584 1.00 95.25 81 LEU A CA 1
ATOM 676 C C . LEU A 1 81 ? 16.627 -4.148 -5.623 1.00 95.25 81 LEU A C 1
ATOM 678 O O . LEU A 1 81 ? 16.511 -2.940 -5.422 1.00 95.25 81 LEU A O 1
ATOM 682 N N . ALA A 1 82 ? 16.124 -4.745 -6.707 1.00 96.00 82 ALA A N 1
ATOM 683 C CA . ALA A 1 82 ? 15.380 -4.020 -7.735 1.00 96.00 82 ALA A CA 1
ATOM 684 C C . ALA A 1 82 ? 14.105 -3.369 -7.172 1.00 96.00 82 ALA A C 1
ATOM 686 O O . ALA A 1 82 ? 13.818 -2.216 -7.484 1.00 96.00 82 ALA A O 1
ATOM 687 N N . LEU A 1 83 ? 13.379 -4.065 -6.293 1.00 97.06 83 LEU A N 1
ATOM 688 C CA . LEU A 1 83 ? 12.219 -3.534 -5.583 1.00 97.06 83 LEU A CA 1
ATOM 689 C C . LEU A 1 83 ? 12.586 -2.306 -4.736 1.00 97.06 83 LEU A C 1
ATOM 691 O O . LEU A 1 83 ? 11.883 -1.302 -4.796 1.00 97.06 83 LEU A O 1
ATOM 695 N N . ALA A 1 84 ? 13.696 -2.343 -3.991 1.00 97.00 84 ALA A N 1
ATOM 696 C CA . ALA A 1 84 ? 14.145 -1.196 -3.198 1.00 97.00 84 ALA A CA 1
ATOM 697 C C . ALA A 1 84 ? 14.445 0.036 -4.073 1.00 97.00 84 ALA A C 1
ATOM 699 O O . ALA A 1 84 ? 14.084 1.154 -3.703 1.00 97.00 84 ALA A O 1
ATOM 700 N N . ILE A 1 85 ? 15.056 -0.169 -5.246 1.00 96.25 85 ILE A N 1
ATOM 701 C CA . ILE A 1 85 ? 15.292 0.896 -6.233 1.00 96.25 85 ILE A CA 1
ATOM 702 C C . ILE A 1 85 ? 13.957 1.449 -6.743 1.00 96.25 85 ILE A C 1
ATOM 704 O O . ILE A 1 85 ? 13.749 2.658 -6.714 1.00 96.25 85 ILE A O 1
ATOM 708 N N . GLN A 1 86 ? 13.019 0.575 -7.117 1.00 96.75 86 GLN A N 1
ATOM 709 C CA . GLN A 1 86 ? 11.694 0.986 -7.587 1.00 96.75 86 GLN A CA 1
ATOM 710 C C . GLN A 1 86 ? 10.916 1.778 -6.534 1.00 96.75 86 GLN A C 1
ATOM 712 O O . GLN A 1 86 ? 10.252 2.750 -6.884 1.00 96.75 86 GLN A O 1
ATOM 717 N N . MET A 1 87 ? 11.005 1.402 -5.253 1.00 97.25 87 MET A N 1
ATOM 718 C CA . MET A 1 87 ? 10.389 2.164 -4.160 1.00 97.25 87 MET A CA 1
ATOM 719 C C . MET A 1 87 ? 10.944 3.588 -4.088 1.00 97.25 87 MET A C 1
ATOM 721 O O . MET A 1 87 ? 10.164 4.532 -3.975 1.00 97.25 87 MET A O 1
ATOM 725 N N . ASN A 1 88 ? 12.266 3.747 -4.215 1.00 95.75 88 ASN A N 1
ATOM 726 C CA . ASN A 1 88 ? 12.892 5.068 -4.252 1.00 95.75 88 ASN A CA 1
ATOM 727 C C . ASN A 1 88 ? 12.437 5.857 -5.486 1.00 95.75 88 ASN A C 1
ATOM 729 O O . ASN A 1 88 ? 12.147 7.045 -5.385 1.00 95.75 88 ASN A O 1
ATOM 733 N N . ASP A 1 89 ? 12.361 5.222 -6.654 1.00 95.75 89 ASP A N 1
ATOM 734 C CA . ASP A 1 89 ? 11.931 5.894 -7.880 1.00 95.75 89 ASP A CA 1
ATOM 735 C C . ASP A 1 89 ? 10.461 6.338 -7.804 1.00 95.75 89 ASP A C 1
ATOM 737 O O . ASP A 1 89 ? 10.125 7.433 -8.256 1.00 95.75 89 ASP A O 1
ATOM 741 N N . TYR A 1 90 ? 9.600 5.540 -7.170 1.00 96.56 90 TYR A N 1
ATOM 742 C CA . TYR A 1 90 ? 8.202 5.880 -6.905 1.00 96.56 90 TYR A CA 1
ATOM 743 C C . TYR A 1 90 ? 8.053 7.055 -5.925 1.00 96.56 90 TYR A C 1
ATOM 745 O O . TYR A 1 90 ? 7.279 7.981 -6.195 1.00 96.56 90 TYR A O 1
ATOM 753 N N . ASP A 1 91 ? 8.832 7.055 -4.839 1.00 95.06 91 ASP A N 1
ATOM 754 C CA . ASP A 1 91 ? 8.882 8.148 -3.856 1.00 95.06 91 ASP A CA 1
ATOM 755 C C . ASP A 1 91 ? 9.359 9.468 -4.491 1.00 95.06 91 ASP A C 1
ATOM 757 O O . ASP A 1 91 ? 8.820 10.541 -4.227 1.00 95.06 91 ASP A O 1
ATOM 761 N N . ASN A 1 92 ? 10.307 9.376 -5.429 1.00 94.69 92 ASN A N 1
ATOM 762 C CA . ASN A 1 92 ? 10.886 10.520 -6.138 1.00 94.69 92 ASN A CA 1
ATOM 763 C C . ASN A 1 92 ? 10.162 10.891 -7.444 1.00 94.69 92 ASN A C 1
ATOM 765 O O . ASN A 1 92 ? 10.697 11.676 -8.227 1.00 94.69 92 ASN A O 1
ATOM 769 N N . TYR A 1 93 ? 8.968 10.346 -7.707 1.00 95.06 93 TYR A N 1
ATOM 770 C CA . TYR A 1 93 ? 8.177 10.644 -8.913 1.00 95.06 93 TYR A CA 1
ATOM 771 C C . TYR A 1 93 ? 8.946 10.430 -10.228 1.00 95.06 93 TYR A C 1
ATOM 773 O O . TYR A 1 93 ? 8.719 11.133 -11.213 1.00 95.06 93 TYR A O 1
ATOM 781 N N . LYS A 1 94 ? 9.867 9.466 -10.273 1.00 95.44 94 LYS A N 1
ATOM 782 C CA . LYS A 1 94 ? 10.591 9.118 -11.499 1.00 95.44 94 LYS A CA 1
ATOM 783 C C . LYS A 1 94 ? 9.757 8.190 -12.371 1.00 95.44 94 LYS A C 1
ATOM 785 O O . LYS A 1 94 ? 8.894 7.473 -11.875 1.00 95.44 94 LYS A O 1
ATOM 790 N N . SER A 1 95 ? 10.029 8.187 -13.675 1.00 92.38 95 SER A N 1
ATOM 791 C CA . SER A 1 95 ? 9.413 7.243 -14.618 1.00 92.38 95 SER A CA 1
ATOM 792 C C . SER A 1 95 ? 9.634 5.787 -14.162 1.00 92.38 95 SER A C 1
ATOM 794 O O . SER A 1 95 ? 10.750 5.475 -13.743 1.00 92.38 95 SER A O 1
ATOM 796 N N . PRO A 1 96 ? 8.620 4.898 -14.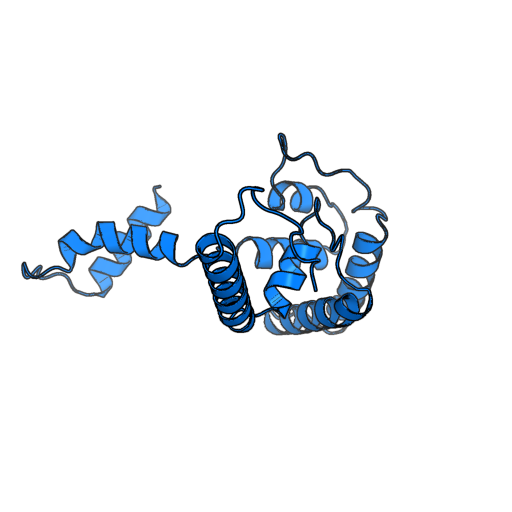223 1.00 93.88 96 PRO A N 1
ATOM 797 C CA . PRO A 1 96 ? 7.280 5.089 -14.799 1.00 93.88 96 PRO A CA 1
ATOM 798 C C . PRO A 1 96 ? 6.230 5.653 -13.819 1.00 93.88 96 PRO A C 1
ATOM 800 O O . PRO A 1 96 ? 5.042 5.631 -14.112 1.00 93.88 96 PRO A O 1
ATOM 803 N N . TYR A 1 97 ? 6.624 6.138 -12.644 1.00 95.00 97 TYR A N 1
ATOM 804 C CA . TYR A 1 97 ? 5.735 6.576 -11.560 1.00 95.00 97 TYR A CA 1
ATOM 805 C C . TYR A 1 97 ? 5.461 8.087 -11.544 1.00 95.00 97 TYR A C 1
ATOM 807 O O . TYR A 1 97 ? 5.008 8.632 -10.537 1.00 95.00 97 TYR A O 1
ATOM 815 N N . ASN A 1 98 ? 5.777 8.795 -12.622 1.00 94.19 98 ASN A N 1
ATOM 816 C CA . ASN A 1 98 ? 5.778 10.257 -12.684 1.00 94.19 98 ASN A CA 1
ATOM 817 C C . ASN A 1 98 ? 4.421 10.879 -13.053 1.00 94.19 98 ASN A C 1
ATOM 819 O O . ASN A 1 98 ? 4.275 12.096 -12.976 1.00 94.19 98 ASN A O 1
ATOM 823 N N . PHE A 1 99 ? 3.432 10.082 -13.463 1.00 90.94 99 PHE A N 1
ATOM 824 C CA . PHE A 1 99 ? 2.119 10.598 -13.847 1.00 90.94 99 PHE A CA 1
ATOM 825 C C . PHE A 1 99 ? 1.173 10.747 -12.647 1.00 90.94 99 PHE A C 1
ATOM 827 O O . PHE A 1 99 ? 1.238 10.003 -11.664 1.00 90.94 99 PHE A O 1
ATOM 834 N N . SER A 1 100 ? 0.290 11.741 -12.725 1.00 92.00 100 SER A N 1
ATOM 835 C CA . SER A 1 100 ? -0.631 12.096 -11.646 1.00 92.00 100 SER A CA 1
ATOM 836 C C . SER A 1 100 ? -1.729 11.049 -11.443 1.00 92.00 100 SER A C 1
ATOM 838 O O . SER A 1 100 ? -2.153 10.377 -12.381 1.00 92.00 100 SER A O 1
ATOM 840 N N . TYR A 1 101 ? -2.200 10.931 -10.203 1.00 94.06 101 TYR A N 1
ATOM 841 C CA . TYR A 1 101 ? -3.384 10.150 -9.851 1.00 94.06 101 TYR A CA 1
ATOM 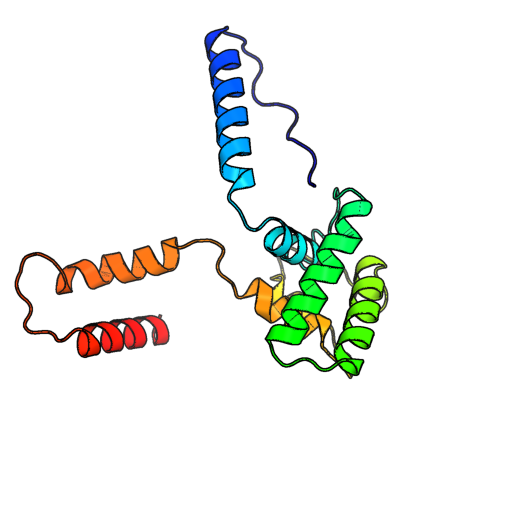842 C C . TYR A 1 101 ? -4.630 11.041 -9.903 1.00 94.06 101 TYR A C 1
ATOM 844 O O . TYR A 1 101 ? -4.592 12.154 -9.376 1.00 94.06 101 TYR A O 1
ATOM 852 N N . VAL A 1 102 ? -5.715 10.553 -10.509 1.00 93.88 102 VAL A N 1
ATOM 853 C CA . VAL A 1 102 ? -6.998 11.267 -10.625 1.00 93.88 102 VAL A CA 1
ATOM 854 C C . VAL A 1 102 ? -8.082 10.426 -9.953 1.00 93.88 102 VAL A C 1
ATOM 856 O O . VAL A 1 102 ? -8.429 9.360 -10.462 1.00 93.88 102 VAL A O 1
ATOM 859 N N . ASP A 1 103 ? -8.587 10.890 -8.806 1.00 89.12 103 ASP A N 1
ATOM 860 C CA . ASP A 1 103 ? -9.524 10.141 -7.953 1.00 89.12 103 ASP A CA 1
ATOM 861 C C . ASP A 1 103 ? -10.814 9.747 -8.679 1.00 89.12 103 ASP A C 1
ATOM 863 O O . ASP A 1 103 ? -11.342 8.661 -8.459 1.00 89.12 103 ASP A O 1
ATOM 867 N N . GLU A 1 104 ? -11.324 10.623 -9.543 1.00 92.00 104 GLU A N 1
ATOM 868 C CA . GLU A 1 104 ? -12.608 10.438 -10.217 1.00 92.00 104 GLU A CA 1
ATOM 869 C C . GLU A 1 104 ? -12.531 9.431 -11.370 1.00 92.00 104 GLU A C 1
ATOM 871 O O . GLU A 1 104 ? -13.553 8.894 -11.792 1.00 92.00 104 GLU A O 1
ATOM 876 N N . LEU A 1 105 ? -11.329 9.196 -11.905 1.00 89.88 105 LEU A N 1
ATOM 877 C CA . LEU A 1 105 ? -11.130 8.433 -13.140 1.00 89.88 105 LEU A CA 1
ATOM 878 C C . LEU A 1 105 ? -10.427 7.096 -12.920 1.00 89.88 105 LEU A C 1
ATOM 880 O O . LEU A 1 105 ? -10.466 6.237 -13.801 1.00 89.88 105 LEU A O 1
ATOM 884 N N . GLN A 1 106 ? -9.729 6.925 -11.797 1.00 90.31 106 GLN A N 1
ATOM 885 C CA . GLN A 1 106 ? -8.867 5.772 -11.577 1.00 90.31 106 GLN A CA 1
ATOM 886 C C . GLN A 1 106 ? -8.961 5.265 -10.145 1.00 90.31 106 GLN A C 1
ATOM 888 O O . GLN A 1 106 ? -9.008 6.019 -9.181 1.00 90.31 106 GLN A O 1
ATOM 893 N N . THR A 1 107 ? -8.899 3.945 -10.015 1.00 92.38 107 THR A N 1
ATOM 894 C CA . THR A 1 107 ? -8.588 3.283 -8.749 1.00 92.38 107 THR A CA 1
ATOM 895 C C . THR A 1 107 ? -7.073 3.188 -8.574 1.00 92.38 107 THR A C 1
ATOM 897 O O . THR A 1 107 ? -6.319 3.162 -9.554 1.00 92.38 107 THR A O 1
ATOM 900 N N . SER A 1 108 ? -6.616 3.043 -7.327 1.00 92.94 108 SER A N 1
ATOM 901 C CA . SER A 1 108 ? -5.205 2.765 -7.020 1.00 92.94 108 SER A CA 1
ATOM 902 C C . SER A 1 108 ? -4.668 1.572 -7.830 1.00 92.94 108 SER A C 1
ATOM 904 O O . SER A 1 108 ? -3.598 1.654 -8.430 1.00 92.94 108 SER A O 1
ATOM 906 N N . SER A 1 109 ? -5.460 0.501 -7.958 1.00 93.44 109 SER A N 1
ATOM 907 C CA . SER A 1 109 ? -5.082 -0.689 -8.734 1.00 93.44 109 SER A CA 1
ATOM 908 C C . SER A 1 109 ? -4.933 -0.396 -10.230 1.00 93.44 109 SER A C 1
ATOM 910 O O . SER A 1 109 ? -3.934 -0.782 -10.833 1.00 93.44 109 SER A O 1
ATOM 912 N N . SER A 1 110 ? -5.876 0.336 -10.839 1.00 93.81 110 SER A N 1
ATOM 913 C CA . SER A 1 110 ? -5.766 0.714 -12.258 1.00 93.81 110 SER A CA 1
ATOM 914 C C . SER A 1 110 ? -4.586 1.645 -12.536 1.00 93.81 110 SER A C 1
ATOM 916 O O . SER A 1 110 ? -3.957 1.526 -13.585 1.00 93.81 110 SER A O 1
ATOM 918 N N . TRP A 1 111 ? -4.247 2.529 -11.591 1.00 96.12 111 TRP A N 1
ATOM 919 C CA . TRP A 1 111 ? -3.070 3.389 -11.705 1.00 96.12 111 TRP A CA 1
ATOM 920 C C . TRP A 1 111 ? -1.788 2.551 -11.718 1.00 96.12 111 TRP A C 1
ATOM 922 O O . TRP A 1 111 ? -0.968 2.694 -12.624 1.00 96.12 111 TRP A O 1
ATOM 932 N N . TRP A 1 112 ? -1.666 1.594 -10.788 1.00 96.31 112 TRP A N 1
ATOM 933 C CA . TRP A 1 112 ? -0.540 0.661 -10.763 1.00 96.31 112 TRP A CA 1
ATOM 934 C C . TRP A 1 112 ? -0.439 -0.143 -12.055 1.00 96.31 112 TRP A C 1
ATOM 936 O O . TRP A 1 112 ? 0.658 -0.273 -12.583 1.00 96.31 112 TRP A O 1
ATOM 946 N N . LEU A 1 113 ? -1.550 -0.625 -12.624 1.00 94.00 113 LEU A N 1
ATOM 947 C CA . LEU A 1 113 ? -1.568 -1.329 -13.920 1.00 94.00 113 LEU A CA 1
ATOM 948 C C . LEU A 1 113 ? -1.040 -0.487 -15.099 1.00 94.00 113 LEU A C 1
ATOM 950 O O . LEU A 1 113 ? -0.528 -1.054 -16.075 1.00 94.00 113 LEU A O 1
ATOM 954 N N . GLY A 1 114 ? -1.134 0.842 -14.995 1.00 92.19 114 GLY A N 1
ATOM 955 C CA . GLY A 1 114 ? -0.587 1.806 -15.949 1.00 92.19 114 GLY A CA 1
ATOM 956 C C . GLY A 1 114 ? 0.938 1.948 -15.900 1.00 92.19 114 GLY A C 1
ATOM 957 O O . GLY A 1 114 ? 1.542 2.312 -16.907 1.00 92.19 114 GLY A O 1
ATOM 958 N N . CYS A 1 115 ? 1.587 1.605 -14.783 1.00 92.44 115 CYS A N 1
ATOM 959 C CA . CYS A 1 115 ? 3.046 1.631 -14.655 1.00 92.44 115 CYS A CA 1
ATOM 960 C C . CYS A 1 115 ? 3.692 0.465 -15.426 1.00 92.44 115 CYS A C 1
ATOM 962 O O . CYS A 1 115 ? 3.958 -0.605 -14.875 1.00 92.44 115 CYS A O 1
ATOM 964 N N . LYS A 1 116 ? 3.943 0.661 -16.725 1.00 87.56 116 LYS A N 1
ATOM 965 C CA . LYS A 1 116 ? 4.616 -0.324 -17.585 1.00 87.56 116 LYS A CA 1
ATOM 966 C C . LYS A 1 116 ? 6.144 -0.212 -17.462 1.00 87.56 116 LYS A C 1
ATOM 968 O O . LYS A 1 116 ? 6.704 0.856 -17.675 1.00 87.56 116 LYS A O 1
ATOM 973 N N . GLN A 1 117 ? 6.813 -1.315 -17.140 1.00 87.12 117 GLN A N 1
ATOM 974 C CA . GLN A 1 117 ? 8.273 -1.470 -17.059 1.00 87.12 117 GLN A CA 1
ATOM 975 C C . GLN A 1 117 ? 8.649 -2.906 -17.468 1.00 87.12 117 GLN A C 1
ATOM 977 O O . GLN A 1 117 ? 7.770 -3.672 -17.817 1.00 87.12 117 GLN A O 1
ATOM 982 N N . SER A 1 118 ? 9.925 -3.292 -17.513 1.00 83.50 118 SER A N 1
ATOM 983 C CA . SER A 1 118 ? 10.303 -4.686 -17.828 1.00 83.50 118 SER A CA 1
ATOM 984 C C . SER A 1 118 ? 10.232 -5.605 -16.606 1.00 83.50 118 SER A C 1
ATOM 986 O O . SER A 1 118 ? 9.838 -6.760 -16.713 1.00 83.50 118 SER A O 1
ATOM 988 N N . ASN A 1 119 ? 10.594 -5.074 -15.437 1.00 87.06 119 ASN A N 1
ATOM 989 C CA . ASN A 1 119 ? 10.559 -5.761 -14.152 1.00 87.06 119 ASN A CA 1
ATOM 990 C C . ASN A 1 119 ? 9.552 -5.052 -13.249 1.00 87.06 119 ASN A C 1
ATOM 992 O O . ASN A 1 119 ? 9.772 -3.897 -12.901 1.00 87.06 119 ASN A O 1
ATOM 996 N N . HIS A 1 120 ? 8.469 -5.711 -12.849 1.00 90.44 120 HIS A N 1
ATOM 997 C CA . HIS A 1 120 ? 7.304 -5.054 -12.246 1.00 90.44 120 HIS A CA 1
ATOM 998 C C . HIS A 1 120 ? 7.150 -5.271 -10.732 1.00 90.44 120 HIS A C 1
ATOM 1000 O O . HIS A 1 120 ? 6.047 -5.175 -10.205 1.00 90.44 120 HIS A O 1
ATOM 1006 N N . TYR A 1 121 ? 8.237 -5.533 -10.006 1.00 95.94 121 TYR A N 1
ATOM 1007 C CA . TYR A 1 121 ? 8.184 -5.993 -8.611 1.00 95.94 121 TYR A CA 1
ATOM 1008 C C . TYR A 1 121 ? 7.389 -5.079 -7.664 1.00 95.94 121 TYR A C 1
ATOM 1010 O O . TYR A 1 121 ? 6.577 -5.560 -6.876 1.00 95.94 121 TYR A O 1
ATOM 1018 N N . LEU A 1 122 ? 7.572 -3.756 -7.745 1.00 96.62 122 LEU A N 1
ATOM 1019 C CA . LEU A 1 122 ? 6.818 -2.810 -6.917 1.00 96.62 122 LEU A CA 1
ATOM 1020 C C . LEU A 1 122 ? 5.329 -2.793 -7.272 1.00 96.62 122 LEU A C 1
ATOM 1022 O O . LEU A 1 122 ? 4.488 -2.715 -6.382 1.00 96.62 122 LEU A O 1
ATOM 1026 N N . GLN A 1 123 ? 5.009 -2.887 -8.563 1.00 96.06 123 GLN A N 1
ATOM 1027 C CA . GLN A 1 123 ? 3.633 -2.953 -9.049 1.00 96.06 123 GLN A CA 1
ATOM 1028 C C . GLN A 1 123 ? 2.949 -4.239 -8.571 1.00 96.06 123 GLN A C 1
ATOM 1030 O O . GLN A 1 123 ? 1.833 -4.175 -8.067 1.00 96.06 123 GLN A O 1
ATOM 1035 N N . GLU A 1 124 ? 3.617 -5.388 -8.679 1.00 95.31 124 GLU A N 1
ATOM 1036 C CA . GLU A 1 124 ? 3.113 -6.672 -8.179 1.00 95.31 124 GLU A CA 1
ATOM 1037 C C . GLU A 1 124 ? 2.854 -6.620 -6.672 1.00 95.31 124 GLU A C 1
ATOM 1039 O O . GLU A 1 124 ? 1.772 -6.985 -6.211 1.00 95.31 124 GLU A O 1
ATOM 1044 N N . LEU A 1 125 ? 3.811 -6.088 -5.906 1.00 96.44 125 LEU A N 1
ATOM 1045 C CA . LEU A 1 125 ? 3.666 -5.915 -4.465 1.00 96.44 125 LEU A CA 1
ATOM 1046 C C . LEU A 1 125 ? 2.506 -4.972 -4.116 1.00 96.44 125 LEU A C 1
ATOM 1048 O O . LEU A 1 125 ? 1.744 -5.247 -3.188 1.00 96.44 125 LEU A O 1
ATOM 1052 N N . ALA A 1 126 ? 2.357 -3.869 -4.851 1.00 96.19 126 ALA A N 1
ATOM 1053 C CA . ALA A 1 126 ? 1.278 -2.916 -4.640 1.00 96.19 126 ALA A CA 1
ATOM 1054 C C . ALA A 1 126 ? -0.091 -3.526 -4.919 1.00 96.19 126 ALA A C 1
ATOM 1056 O O . ALA A 1 126 ? -0.977 -3.417 -4.076 1.00 96.19 126 ALA A O 1
ATOM 1057 N N . LEU A 1 127 ? -0.254 -4.216 -6.047 1.00 95.44 127 LEU A N 1
ATOM 1058 C CA . LEU A 1 127 ? -1.497 -4.910 -6.380 1.00 95.44 127 LEU A CA 1
ATOM 1059 C C . LEU A 1 127 ? -1.827 -5.991 -5.345 1.00 95.44 127 LEU A C 1
ATOM 1061 O O . LEU A 1 127 ? -2.972 -6.085 -4.908 1.00 95.44 127 LEU A O 1
ATOM 1065 N N . TYR A 1 128 ? -0.824 -6.747 -4.887 1.00 94.50 128 TYR A N 1
ATOM 1066 C CA . TYR A 1 128 ? -0.996 -7.741 -3.831 1.00 94.50 128 TYR A CA 1
ATOM 1067 C C . TYR A 1 128 ? -1.506 -7.106 -2.530 1.00 94.50 128 TYR A C 1
ATOM 1069 O O . TYR A 1 128 ? -2.533 -7.526 -2.001 1.00 94.50 128 TYR A O 1
ATOM 1077 N N . ILE A 1 129 ? -0.846 -6.057 -2.031 1.00 93.62 129 ILE A N 1
ATOM 1078 C CA . ILE A 1 129 ? -1.235 -5.401 -0.772 1.00 93.62 129 ILE A CA 1
ATOM 1079 C C . ILE A 1 129 ? -2.595 -4.710 -0.896 1.00 93.62 129 ILE A C 1
ATOM 1081 O O . ILE A 1 129 ? -3.414 -4.812 0.011 1.00 93.62 129 ILE A O 1
ATOM 1085 N N . LEU A 1 130 ? -2.853 -4.021 -2.009 1.00 90.44 130 LEU A N 1
ATOM 1086 C CA . LEU A 1 130 ? -4.103 -3.290 -2.230 1.00 90.44 130 LEU A CA 1
ATOM 1087 C C . LEU A 1 130 ? -5.305 -4.215 -2.461 1.00 90.44 130 LEU A C 1
ATOM 1089 O O . LEU A 1 130 ? -6.439 -3.767 -2.315 1.00 90.44 130 LEU A O 1
ATOM 1093 N N . SER A 1 131 ? -5.077 -5.492 -2.783 1.00 90.12 131 SER A N 1
ATOM 1094 C CA . SER A 1 131 ? -6.137 -6.507 -2.833 1.00 90.12 131 SER A CA 1
ATOM 1095 C C . SER A 1 131 ? -6.624 -6.949 -1.446 1.00 90.12 131 SER A C 1
ATOM 1097 O O . SER A 1 131 ? -7.698 -7.539 -1.326 1.00 90.12 131 SER A O 1
ATOM 1099 N N . ILE A 1 132 ? -5.862 -6.656 -0.385 1.00 87.50 132 ILE A N 1
ATOM 1100 C CA . ILE A 1 132 ? -6.237 -7.005 0.985 1.00 87.50 132 ILE A CA 1
ATOM 1101 C C . ILE A 1 132 ? -7.353 -6.064 1.440 1.00 87.50 132 ILE A C 1
ATOM 1103 O O . ILE A 1 132 ? -7.147 -4.867 1.642 1.00 87.50 132 ILE A O 1
ATOM 1107 N N . VAL A 1 133 ? -8.542 -6.624 1.651 1.00 79.69 133 VAL A N 1
ATOM 1108 C CA . VAL A 1 133 ? -9.687 -5.880 2.178 1.00 79.69 133 VAL A CA 1
ATOM 1109 C C . VAL A 1 133 ? -9.418 -5.531 3.650 1.00 79.69 133 VAL A C 1
ATOM 1111 O O . VAL A 1 133 ? -9.235 -6.438 4.464 1.00 79.69 133 VAL A O 1
ATOM 1114 N N . PRO A 1 134 ? -9.414 -4.241 4.041 1.00 72.31 134 PRO A N 1
ATOM 1115 C CA . PRO A 1 134 ? -9.037 -3.818 5.392 1.00 72.31 134 PRO A CA 1
ATOM 1116 C C . PRO A 1 134 ? -10.119 -4.095 6.450 1.00 72.31 134 PRO A C 1
ATOM 1118 O O . PRO A 1 134 ? -9.964 -3.702 7.605 1.00 72.31 134 PRO A O 1
ATOM 1121 N N . HIS A 1 135 ? -11.227 -4.745 6.081 1.00 71.94 135 HIS A N 1
ATOM 1122 C CA . HIS A 1 135 ? -12.338 -5.038 6.977 1.00 71.94 135 HIS A CA 1
ATOM 1123 C C . HIS A 1 135 ? -12.810 -6.491 6.861 1.00 71.94 135 HIS A C 1
ATOM 1125 O O . HIS A 1 135 ? -12.896 -7.061 5.775 1.00 71.94 135 HIS A O 1
ATOM 1131 N N . SER A 1 136 ? -13.212 -7.071 7.994 1.00 68.19 136 SER A N 1
ATOM 1132 C CA . SER A 1 136 ? -13.880 -8.378 8.052 1.00 68.19 136 SER A CA 1
ATOM 1133 C C . SER A 1 136 ? -15.327 -8.328 7.565 1.00 68.19 136 SER A C 1
ATOM 1135 O O . SER A 1 136 ? -15.908 -9.374 7.284 1.00 68.19 136 SER A O 1
ATOM 1137 N N . ALA A 1 137 ? -15.913 -7.131 7.428 1.00 69.88 137 ALA A N 1
ATOM 1138 C CA . ALA A 1 137 ? -17.340 -6.981 7.145 1.00 69.88 137 ALA A CA 1
ATOM 1139 C C . ALA A 1 137 ? -17.786 -7.608 5.807 1.00 69.88 137 ALA A C 1
ATOM 1141 O O . ALA A 1 137 ? -18.930 -8.039 5.696 1.00 69.88 137 ALA A O 1
ATOM 1142 N N . SER A 1 138 ? -16.895 -7.743 4.811 1.00 61.16 138 SER A N 1
ATOM 1143 C CA . SER A 1 138 ? -17.210 -8.500 3.587 1.00 61.16 138 SER A CA 1
ATOM 1144 C C . SER A 1 138 ? -17.485 -9.969 3.904 1.00 61.16 138 SER A C 1
ATOM 1146 O O . SER A 1 138 ? -18.475 -10.530 3.440 1.00 61.16 138 SER A O 1
ATOM 1148 N N . CYS A 1 139 ? -16.660 -10.582 4.758 1.00 66.94 139 CYS A N 1
ATOM 1149 C CA . CYS A 1 139 ? -16.891 -11.938 5.246 1.00 66.94 139 CYS A CA 1
ATOM 1150 C C . CYS A 1 139 ? -18.162 -12.004 6.104 1.00 66.94 139 CYS A C 1
ATOM 1152 O O . CYS A 1 139 ? -18.933 -12.948 5.971 1.00 66.94 139 CYS A O 1
ATOM 1154 N N . GLU A 1 140 ? -18.425 -10.999 6.945 1.00 75.19 140 GLU A N 1
ATOM 1155 C CA . GLU A 1 140 ? -19.642 -10.932 7.771 1.00 75.19 140 GLU A CA 1
ATOM 1156 C C . GLU A 1 140 ? -20.921 -10.824 6.932 1.00 75.19 140 GLU A C 1
ATOM 1158 O O . GLU A 1 140 ? -21.938 -11.412 7.299 1.00 75.19 140 GLU A O 1
ATOM 1163 N N . CYS A 1 141 ? -20.877 -10.144 5.783 1.00 74.19 141 CYS A N 1
ATOM 1164 C CA . CYS A 1 141 ? -21.985 -10.108 4.831 1.00 74.19 141 CYS A CA 1
ATOM 1165 C C . CYS A 1 141 ? -22.268 -11.509 4.267 1.00 74.19 141 CYS A C 1
ATOM 1167 O O . CYS A 1 141 ? -23.400 -11.992 4.339 1.00 74.19 141 CYS A O 1
ATOM 1169 N N . VAL A 1 142 ? -21.227 -12.220 3.814 1.00 73.19 142 VAL A N 1
ATOM 1170 C CA . VAL A 1 142 ? -21.358 -13.612 3.349 1.00 73.19 142 VAL A CA 1
ATOM 1171 C C . VAL A 1 142 ? -21.875 -14.517 4.473 1.00 73.19 142 VAL A C 1
ATOM 1173 O O . VAL A 1 142 ? -22.800 -15.298 4.261 1.00 73.19 142 VAL A O 1
ATOM 1176 N N . PHE A 1 143 ? -21.356 -14.382 5.695 1.00 73.69 143 PHE A N 1
ATOM 1177 C CA . PHE A 1 143 ? -21.841 -15.150 6.844 1.00 73.69 143 PHE A CA 1
ATOM 1178 C C . PHE A 1 143 ? -23.279 -14.807 7.234 1.00 73.69 143 PHE A C 1
ATOM 1180 O O . PHE A 1 143 ? -24.006 -15.700 7.659 1.00 73.69 143 PHE A O 1
ATOM 1187 N N . SER A 1 144 ? -23.719 -13.563 7.047 1.00 79.88 144 SER A N 1
ATOM 1188 C CA . SER A 1 144 ? -25.106 -13.150 7.281 1.00 79.88 144 SER A CA 1
ATOM 1189 C C . SER A 1 144 ? -26.065 -13.812 6.291 1.00 79.88 144 SER A C 1
ATOM 1191 O O . SER A 1 144 ? -27.115 -14.303 6.703 1.00 79.88 144 SER A O 1
ATOM 1193 N N . ILE A 1 145 ? -25.680 -13.912 5.013 1.00 76.94 145 ILE A N 1
ATOM 1194 C CA . ILE A 1 145 ? -26.439 -14.646 3.985 1.00 76.94 145 ILE A CA 1
ATOM 1195 C C . ILE A 1 145 ? -26.489 -16.140 4.331 1.00 76.94 145 ILE A C 1
ATOM 1197 O O . ILE A 1 145 ? -27.549 -16.768 4.305 1.00 76.94 145 ILE A O 1
ATOM 1201 N N . LEU A 1 146 ? -25.346 -16.712 4.717 1.00 76.12 146 LEU A N 1
ATOM 1202 C CA . LEU A 1 146 ? -25.253 -18.124 5.090 1.00 76.12 146 LEU A CA 1
ATOM 1203 C C . LEU A 1 146 ? -25.941 -18.448 6.420 1.00 76.12 146 LEU A C 1
ATOM 1205 O O . LEU A 1 146 ? -26.240 -19.616 6.673 1.00 76.12 146 LEU A O 1
ATOM 1209 N N . ASN A 1 147 ? -26.229 -17.438 7.245 1.00 76.06 147 ASN A N 1
ATOM 1210 C CA . ASN A 1 147 ? -26.834 -17.598 8.563 1.00 76.06 147 ASN A CA 1
ATOM 1211 C C . ASN A 1 147 ? -28.181 -18.333 8.480 1.00 76.06 147 ASN A C 1
ATOM 1213 O O . ASN A 1 147 ? -28.511 -19.125 9.358 1.00 76.06 147 ASN A O 1
ATOM 1217 N N . TRP A 1 148 ? -28.924 -18.161 7.381 1.00 71.00 148 TRP A N 1
ATOM 1218 C CA . TRP A 1 148 ? -30.161 -18.905 7.127 1.00 71.00 148 TRP A CA 1
ATOM 1219 C C . TRP A 1 148 ? -29.959 -20.430 7.100 1.00 71.00 148 TRP A C 1
ATOM 1221 O O . TRP A 1 148 ? -30.820 -21.187 7.548 1.00 71.00 148 TRP A O 1
ATOM 1231 N N . PHE A 1 149 ? -28.807 -20.896 6.607 1.00 72.56 149 PHE A N 1
ATOM 1232 C CA . PHE A 1 149 ? -28.473 -22.318 6.525 1.00 72.56 149 PHE A CA 1
ATOM 1233 C C . PHE A 1 149 ? -27.834 -22.858 7.806 1.00 72.56 149 PHE A C 1
ATOM 1235 O O . PHE A 1 149 ? -27.924 -24.060 8.056 1.00 72.56 149 PHE A O 1
ATOM 1242 N N . THR A 1 150 ? -27.187 -22.004 8.603 1.00 69.31 150 THR A N 1
ATOM 1243 C CA . THR A 1 150 ? -26.404 -22.400 9.786 1.00 69.31 150 THR A CA 1
ATOM 1244 C C . THR A 1 150 ? -27.114 -22.149 11.125 1.00 69.31 150 THR A C 1
ATOM 1246 O O . THR A 1 150 ? -26.630 -22.600 12.163 1.00 69.31 150 THR A O 1
ATOM 1249 N N . GLN A 1 151 ? -28.270 -21.475 11.130 1.00 70.75 151 GLN A N 1
ATOM 1250 C CA . GLN A 1 151 ? -29.076 -21.198 12.328 1.00 70.75 151 GLN A CA 1
ATOM 1251 C C . GLN A 1 151 ? -29.778 -22.435 12.930 1.00 70.75 151 GLN A C 1
ATOM 1253 O O . GLN A 1 151 ? -29.729 -23.543 12.403 1.00 70.75 151 GLN A O 1
ATOM 1258 N N . LYS A 1 152 ? -30.470 -22.237 14.070 1.00 61.81 152 LYS A N 1
ATOM 1259 C CA . LYS A 1 152 ? -31.098 -23.275 14.927 1.00 61.81 152 LYS A CA 1
ATOM 1260 C C . LYS A 1 152 ? -31.997 -24.290 14.203 1.00 61.81 152 LYS A C 1
ATOM 1262 O O . LYS A 1 152 ? -32.269 -25.358 14.754 1.00 61.81 152 LYS A O 1
ATOM 1267 N N . ARG A 1 153 ? -32.475 -23.988 12.994 1.00 65.69 153 ARG A N 1
ATOM 1268 C CA . ARG A 1 153 ? -33.218 -24.939 12.164 1.00 65.69 153 ARG A CA 1
ATOM 1269 C C . ARG A 1 153 ? -32.210 -25.922 11.564 1.00 65.69 153 ARG A C 1
ATOM 1271 O O . ARG A 1 153 ? -31.466 -25.558 10.665 1.00 65.69 153 ARG A O 1
ATOM 1278 N N . ARG A 1 154 ? -32.165 -27.160 12.073 1.00 62.03 154 ARG A N 1
ATOM 1279 C CA . ARG A 1 154 ? -31.215 -28.191 11.611 1.00 62.03 154 ARG A CA 1
ATOM 1280 C C . ARG A 1 154 ? -31.339 -28.419 10.101 1.00 62.03 154 ARG A C 1
ATOM 1282 O O . ARG A 1 154 ? -32.193 -29.180 9.650 1.00 62.03 154 ARG A O 1
ATOM 1289 N N . SER A 1 155 ? -30.453 -27.806 9.329 1.00 68.31 155 SER A N 1
ATOM 1290 C CA . SER A 1 155 ? -30.190 -28.188 7.951 1.00 68.31 155 SER A CA 1
ATOM 1291 C C . SER A 1 155 ? -29.253 -29.406 7.976 1.00 68.31 155 SER A C 1
ATOM 1293 O O . SER A 1 155 ? -28.295 -29.467 8.744 1.00 68.31 155 SER A O 1
ATOM 1295 N N . ARG A 1 156 ? -29.524 -30.441 7.171 1.00 75.12 156 ARG A N 1
ATOM 1296 C CA . ARG A 1 156 ? -28.644 -31.630 7.050 1.00 75.12 156 ARG A CA 1
ATOM 1297 C C . ARG A 1 156 ? -27.435 -31.361 6.140 1.00 75.12 156 ARG A C 1
ATOM 1299 O O . ARG A 1 156 ? -26.936 -32.263 5.467 1.00 75.12 156 ARG A O 1
ATOM 1306 N N . LEU A 1 157 ? -27.004 -30.106 6.056 1.00 80.12 157 LEU A N 1
ATOM 1307 C CA . LEU A 1 157 ? -25.919 -29.688 5.184 1.00 80.12 157 LEU A CA 1
ATOM 1308 C C . LEU A 1 157 ? -24.589 -29.906 5.900 1.00 80.12 157 LEU A C 1
ATOM 1310 O O . LEU A 1 157 ? -24.383 -29.450 7.021 1.00 80.12 157 LEU A O 1
ATOM 1314 N N . LYS A 1 158 ? -23.678 -30.624 5.243 1.00 85.31 158 LYS A N 1
ATOM 1315 C CA . LYS A 1 158 ? -22.294 -30.735 5.707 1.00 85.31 158 LYS A CA 1
ATOM 1316 C C . LYS A 1 158 ? -21.590 -29.389 5.523 1.00 85.31 158 LYS A C 1
ATOM 1318 O O . LYS A 1 158 ? -21.896 -28.670 4.573 1.00 85.31 158 LYS A O 1
ATOM 1323 N N . VAL A 1 159 ? -20.606 -29.105 6.375 1.00 82.25 159 VAL A N 1
ATOM 1324 C CA . VAL A 1 159 ? -19.786 -27.878 6.318 1.00 82.25 159 VAL A CA 1
ATOM 1325 C C . VAL A 1 159 ? -19.202 -27.651 4.921 1.00 82.25 159 VAL A C 1
ATOM 1327 O O . VAL A 1 159 ? -19.286 -26.550 4.392 1.00 82.25 159 VAL A O 1
ATOM 1330 N N . GLU A 1 160 ? -18.714 -28.712 4.279 1.00 86.69 160 GLU A N 1
ATOM 1331 C CA . GLU A 1 160 ? -18.193 -28.680 2.907 1.00 86.69 160 GLU A CA 1
ATOM 1332 C C . GLU A 1 160 ? -19.225 -28.167 1.888 1.00 86.69 160 GLU A C 1
ATOM 1334 O O . GLU A 1 160 ? -18.922 -27.312 1.063 1.00 86.69 160 GLU A O 1
ATOM 1339 N N . LYS A 1 161 ? -20.490 -28.600 1.994 1.00 86.56 161 LYS A N 1
ATOM 1340 C CA . LYS A 1 161 ? -21.564 -28.111 1.115 1.00 86.56 161 LYS A CA 1
ATOM 1341 C C . LYS A 1 161 ? -21.865 -26.634 1.356 1.00 86.56 161 LYS A C 1
ATOM 1343 O O . LYS A 1 161 ? -22.101 -25.908 0.400 1.00 86.56 161 LYS A O 1
ATOM 1348 N N . VAL A 1 162 ? -21.855 -26.191 2.613 1.00 84.38 162 VAL A N 1
ATOM 1349 C CA . VAL A 1 162 ? -22.054 -24.773 2.959 1.00 84.38 162 VAL A CA 1
ATOM 1350 C C . VAL A 1 162 ? -20.912 -23.915 2.411 1.00 84.38 162 VAL A C 1
ATOM 1352 O O . VAL A 1 162 ? -21.170 -22.858 1.844 1.00 84.38 162 VAL A O 1
ATOM 1355 N N . SER A 1 163 ? -19.671 -24.401 2.496 1.00 83.19 163 SER A N 1
ATOM 1356 C CA . SER A 1 163 ? -18.497 -23.736 1.925 1.00 83.19 163 SER A CA 1
ATOM 1357 C C . SER A 1 163 ? -18.582 -23.623 0.400 1.00 83.19 163 SER A C 1
ATOM 1359 O O . SER A 1 163 ? -18.412 -22.529 -0.133 1.00 83.19 163 SER A O 1
ATOM 1361 N N . ASN A 1 164 ? -18.948 -24.702 -0.296 1.00 85.88 164 ASN A N 1
ATOM 1362 C CA . ASN A 1 164 ? -19.093 -24.683 -1.753 1.00 85.88 164 ASN A CA 1
ATOM 1363 C C . ASN A 1 164 ? -20.201 -23.720 -2.210 1.00 85.88 164 ASN A C 1
ATOM 1365 O O . ASN A 1 164 ? -20.032 -23.006 -3.194 1.00 85.88 164 ASN A O 1
ATOM 1369 N N . MET A 1 165 ? -21.324 -23.651 -1.485 1.00 84.62 165 MET A N 1
ATOM 1370 C CA . MET A 1 165 ? -22.388 -22.680 -1.777 1.00 84.62 165 MET A CA 1
ATOM 1371 C C . MET A 1 165 ? -21.921 -21.234 -1.578 1.00 84.62 165 MET A C 1
ATOM 1373 O O . MET A 1 165 ? -22.247 -20.375 -2.393 1.00 84.62 165 MET A O 1
ATOM 1377 N N . ALA A 1 166 ? -21.136 -20.969 -0.529 1.00 81.44 166 ALA A N 1
ATOM 1378 C CA . ALA A 1 166 ? -20.544 -19.654 -0.295 1.00 81.44 166 ALA A CA 1
ATOM 1379 C C . ALA A 1 166 ? -19.611 -19.242 -1.444 1.00 81.44 166 ALA A C 1
ATOM 1381 O O . ALA A 1 166 ? -19.711 -18.126 -1.949 1.00 81.44 166 ALA A O 1
ATOM 1382 N N . GLN A 1 167 ? -18.755 -20.166 -1.891 1.00 82.94 167 GLN A N 1
ATOM 1383 C CA . GLN A 1 167 ? -17.836 -19.950 -3.009 1.00 82.94 167 GLN A CA 1
ATOM 1384 C C . GLN A 1 167 ? -18.590 -19.682 -4.317 1.00 82.94 167 GLN A C 1
ATOM 1386 O O . GLN A 1 167 ? -18.292 -18.707 -5.002 1.00 82.94 167 GLN A O 1
ATOM 1391 N N . LEU A 1 168 ? -19.614 -20.485 -4.633 1.00 83.56 168 LEU A N 1
ATOM 1392 C CA . LEU A 1 168 ? -20.462 -20.275 -5.813 1.00 83.56 168 LEU A CA 1
ATOM 1393 C C . LEU A 1 168 ? -21.156 -18.910 -5.796 1.00 83.56 168 LEU A C 1
ATOM 1395 O O . LEU A 1 168 ? -21.221 -18.248 -6.826 1.00 83.56 168 LEU A O 1
ATOM 1399 N N . HIS A 1 169 ? -21.652 -18.472 -4.638 1.00 77.38 169 HIS A N 1
ATOM 1400 C CA . HIS A 1 169 ? -22.249 -17.147 -4.505 1.00 77.38 169 HIS A CA 1
ATOM 1401 C C . HIS A 1 169 ? -21.218 -16.035 -4.742 1.00 77.38 169 HIS A C 1
ATOM 1403 O O . HIS A 1 169 ? -21.507 -15.086 -5.459 1.00 77.38 169 HIS A O 1
ATOM 1409 N N . SER A 1 170 ? -20.011 -16.151 -4.178 1.00 72.56 170 SER A N 1
ATOM 1410 C CA . SER A 1 170 ? -18.952 -15.145 -4.358 1.00 72.56 170 SER A CA 1
ATOM 1411 C C . SER A 1 170 ? -18.370 -15.075 -5.774 1.00 72.56 170 SER A C 1
ATOM 1413 O O . SER A 1 170 ? -17.771 -14.067 -6.118 1.00 72.56 170 SER A O 1
ATOM 1415 N N . LEU A 1 171 ? -18.516 -16.132 -6.580 1.00 68.06 171 LEU A N 1
ATOM 1416 C CA . LEU A 1 171 ? -18.043 -16.176 -7.970 1.00 68.06 171 LEU A CA 1
ATOM 1417 C C . LEU A 1 171 ? -19.046 -15.575 -8.967 1.00 68.06 171 LEU A C 1
ATOM 1419 O O . LEU A 1 171 ? -18.656 -15.213 -10.072 1.00 68.06 171 LEU A O 1
ATOM 1423 N N . ASN A 1 172 ? -20.325 -15.505 -8.588 1.00 53.25 172 ASN A N 1
ATOM 1424 C CA . ASN A 1 172 ? -21.431 -15.074 -9.448 1.00 53.25 172 ASN A CA 1
ATOM 1425 C C . ASN A 1 172 ? -21.991 -13.684 -9.080 1.00 53.25 172 ASN A C 1
ATOM 1427 O O . ASN A 1 172 ? -23.003 -13.281 -9.654 1.00 53.25 172 ASN A O 1
ATOM 1431 N N . ALA A 1 173 ? -21.385 -12.995 -8.110 1.00 50.56 173 ALA A N 1
ATOM 1432 C CA . ALA A 1 173 ? -21.764 -11.661 -7.635 1.00 50.56 173 ALA A CA 1
ATOM 1433 C C . ALA A 1 173 ? -20.697 -10.636 -8.032 1.00 50.56 173 ALA A C 1
ATOM 1435 O O . ALA A 1 173 ? -21.090 -9.504 -8.386 1.00 50.56 173 ALA A O 1
#

Organism: NCBI:txid588596

pLDDT: mean 84.47, std 13.18, range [36.28, 97.31]

Foldseek 3Di:
DADDDDDDDPDDDVVVVVVVVVVVVVCVVVVVVDPVQLVCLLQCLQLQRVSPRPDPVNVVSNLVVLLVVCVVVPHDPVLNVVLSVVNVCLSVLHPPNVDHDDPVPDDSLVSLVSRDDPRNSNSVSNNVSVPDDPDCVVVVVLVVVLCVVVDPPDDPDDPVNSVVVSVVVVVVD

Secondary structure (DSSP, 8-state):
-PPPP--------HHHHHHHHHHHHHHHHHHTTS-HHHHHHHHHHSTTTTTTT--TTHHHHHHHHHHHHHHHTT--HHHHHHHHHHHHHHHTT-TTS-SPP-TTT--HHHHHHH---SS-HHHHHHHHHHTS-S-THHHHHHHHHHHHHHSSS-----HHHHHHHHHHHHH--

Sequence (173 aa):
MAISIKALPTETSEELKEFRQKCIQFYNYRWKQFDFELYLLAYFLHPKYRGKGLIPETYQIIQRKALTLWQKIGGGSNSALALAIQMNDYDNYKSPYNFSYVDELQTSSSWWLGCKQSNHYLQELALYILSIVPHSASCECVFSILNWFTQKRRSRLKVEKVSNMAQLHSLNA

Radius of gyration: 21.59 Å; chains: 1; bounding box: 51×57×48 Å